Protein AF-A0A0R0L0K5-F1 (afdb_monomer_lite)

Foldseek 3Di:
DWDDDPPFIWDWADDVPDPDIDIGTPVRVVVVCVVVVVVVPPDPPDDDDPDDPPPPLDDPPDDPVVNVVVVVVVVVVVVVVVVVPPD

pLDDT: mean 70.67, std 16.66, range [37.72, 90.75]

Organism: Glycine max (NCBI:txid3847)

Radius of gyration: 17.45 Å; chains: 1; bounding box: 31×22×54 Å

Structure (mmCIF, N/CA/C/O backbone):
data_AF-A0A0R0L0K5-F1
#
_entry.id   AF-A0A0R0L0K5-F1
#
loop_
_atom_site.group_PDB
_atom_site.id
_atom_site.type_symbol
_atom_site.label_atom_id
_atom_site.label_alt_id
_atom_site.label_comp_id
_atom_site.label_asym_id
_atom_site.label_entity_id
_atom_site.label_seq_id
_atom_site.pdbx_PDB_ins_code
_atom_site.Cartn_x
_atom_site.Cartn_y
_atom_site.Cartn_z
_atom_site.occupancy
_atom_site.B_iso_or_equiv
_atom_site.auth_seq_id
_atom_site.auth_comp_id
_atom_site.auth_asym_id
_atom_site.auth_atom_id
_atom_site.pdbx_PDB_model_num
ATOM 1 N N . MET A 1 1 ? 3.733 -3.538 11.615 1.00 83.69 1 MET A N 1
ATOM 2 C CA . MET A 1 1 ? 3.448 -3.894 13.019 1.00 83.69 1 MET A CA 1
ATOM 3 C C . MET A 1 1 ? 1.968 -4.175 13.117 1.00 83.69 1 MET A C 1
ATOM 5 O O . MET A 1 1 ? 1.197 -3.294 12.774 1.00 83.69 1 MET A O 1
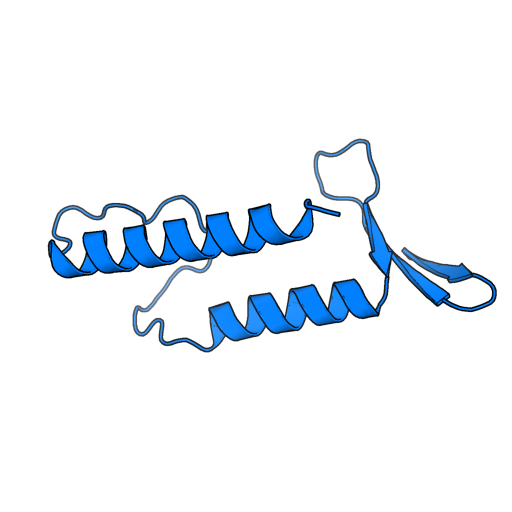ATOM 9 N N . VAL A 1 2 ? 1.578 -5.388 13.496 1.00 86.31 2 VAL A N 1
ATOM 10 C CA . VAL A 1 2 ? 0.165 -5.692 13.755 1.00 86.31 2 VAL A CA 1
ATOM 11 C C . VAL A 1 2 ? -0.131 -5.320 15.207 1.00 86.31 2 VAL A C 1
ATOM 13 O O . VAL A 1 2 ? 0.676 -5.626 16.082 1.00 86.31 2 VAL A O 1
ATOM 16 N N . VAL A 1 3 ? -1.227 -4.608 15.444 1.00 87.88 3 VAL A N 1
ATOM 17 C CA . VAL A 1 3 ? -1.696 -4.172 16.761 1.00 87.88 3 VAL A CA 1
ATOM 18 C C . VAL A 1 3 ? -3.105 -4.701 16.955 1.00 87.88 3 VAL A C 1
ATOM 20 O O . VAL A 1 3 ? -3.961 -4.494 16.100 1.00 87.88 3 VAL A O 1
ATOM 23 N N . SER A 1 4 ? -3.340 -5.361 18.079 1.00 86.94 4 SER A N 1
ATOM 24 C CA . SER A 1 4 ? -4.667 -5.816 18.480 1.00 86.94 4 SER A CA 1
ATOM 25 C C . SER A 1 4 ? -5.262 -4.817 19.466 1.00 86.94 4 SER A C 1
ATOM 27 O O . SER A 1 4 ? -4.586 -4.388 20.397 1.00 86.94 4 SER A O 1
ATOM 29 N N . ASP A 1 5 ? -6.515 -4.453 19.251 1.00 84.38 5 ASP A N 1
ATOM 30 C CA . ASP A 1 5 ? -7.378 -3.735 20.191 1.00 84.38 5 ASP A CA 1
ATOM 31 C C . ASP A 1 5 ? -8.562 -4.650 20.530 1.00 84.38 5 ASP A C 1
ATOM 33 O O . ASP A 1 5 ? -8.788 -5.600 19.780 1.00 84.38 5 ASP A O 1
ATOM 37 N N . GLU A 1 6 ? -9.304 -4.406 21.615 1.00 76.88 6 GLU A N 1
ATOM 38 C CA . GLU A 1 6 ? -10.238 -5.374 22.246 1.00 76.88 6 GLU A CA 1
ATOM 39 C C . GLU A 1 6 ? -11.260 -6.069 21.314 1.00 76.88 6 GLU A C 1
ATOM 41 O O . GLU A 1 6 ? -11.861 -7.071 21.685 1.00 76.88 6 GLU A O 1
ATOM 46 N N . SER A 1 7 ? -11.435 -5.602 20.077 1.00 80.75 7 SER A N 1
ATOM 47 C CA . SER A 1 7 ? -12.267 -6.255 19.065 1.00 80.75 7 SER A CA 1
ATOM 48 C C . SER A 1 7 ? -11.648 -6.308 17.655 1.00 80.75 7 SER A C 1
ATOM 50 O O . SER A 1 7 ? -12.261 -6.871 16.749 1.00 80.75 7 SER A O 1
ATOM 52 N N . ARG A 1 8 ? -10.459 -5.730 17.408 1.00 83.00 8 ARG A N 1
ATOM 53 C CA . ARG A 1 8 ? -9.955 -5.510 16.034 1.00 83.00 8 ARG A CA 1
ATOM 54 C C . ARG A 1 8 ? -8.445 -5.670 15.888 1.00 83.00 8 ARG A C 1
ATOM 56 O O . ARG A 1 8 ? -7.672 -5.236 16.738 1.00 83.00 8 ARG A O 1
ATOM 63 N N . LEU A 1 9 ? -8.032 -6.247 14.758 1.00 87.56 9 LEU A N 1
ATOM 64 C CA . LEU A 1 9 ? -6.634 -6.349 14.340 1.00 87.56 9 LEU A CA 1
ATOM 65 C C . LEU A 1 9 ? -6.306 -5.229 13.348 1.00 87.56 9 LEU A C 1
ATOM 67 O O . LEU A 1 9 ? -6.936 -5.116 12.298 1.00 87.56 9 LEU A O 1
ATOM 71 N N . ARG A 1 10 ? -5.284 -4.437 13.668 1.00 90.75 10 ARG A N 1
ATOM 72 C CA . ARG A 1 10 ? -4.803 -3.299 12.878 1.00 90.75 10 ARG A CA 1
ATOM 73 C C . ARG A 1 10 ? -3.385 -3.527 12.380 1.00 90.75 10 ARG A C 1
ATOM 75 O O . ARG A 1 10 ? -2.544 -4.064 13.091 1.00 90.75 10 ARG A O 1
ATOM 82 N N . VAL A 1 11 ? -3.079 -3.079 11.171 1.00 89.88 11 VAL A N 1
ATOM 83 C CA . VAL A 1 11 ? -1.756 -3.125 10.549 1.00 89.88 11 VAL A CA 1
ATOM 84 C C . VAL A 1 11 ? -1.195 -1.713 10.468 1.00 89.88 11 VAL A C 1
ATOM 86 O O . VAL A 1 11 ? -1.687 -0.862 9.736 1.00 89.88 11 VAL A O 1
ATOM 89 N N . ILE A 1 12 ? -0.112 -1.476 11.199 1.00 90.00 12 ILE A N 1
ATOM 90 C CA . ILE A 1 12 ? 0.656 -0.238 11.152 1.00 90.00 12 ILE A CA 1
ATOM 91 C C . ILE A 1 12 ? 1.842 -0.416 10.202 1.00 90.00 12 ILE A C 1
ATOM 93 O O . ILE A 1 12 ? 2.748 -1.220 10.461 1.00 90.00 12 ILE A O 1
ATOM 97 N N . THR A 1 13 ? 1.864 0.353 9.116 1.00 87.62 13 THR A N 1
ATOM 98 C CA . THR A 1 13 ? 2.959 0.398 8.137 1.00 87.62 13 THR A CA 1
ATOM 99 C C . THR A 1 13 ? 3.633 1.771 8.144 1.00 87.62 13 THR A C 1
ATOM 101 O O . THR A 1 13 ? 3.020 2.789 8.462 1.00 87.62 13 THR A O 1
ATOM 104 N N . ARG A 1 14 ? 4.933 1.819 7.843 1.00 87.44 14 ARG A N 1
ATOM 105 C CA . ARG A 1 14 ? 5.684 3.074 7.700 1.00 87.44 14 ARG A CA 1
ATOM 106 C C . ARG A 1 14 ? 6.153 3.190 6.250 1.00 87.44 14 ARG A C 1
ATOM 108 O O . ARG A 1 14 ? 7.097 2.486 5.888 1.00 87.44 14 ARG A O 1
ATOM 115 N N . PRO A 1 15 ? 5.509 4.016 5.408 1.00 83.94 15 PRO A N 1
ATOM 116 C CA . PRO A 1 15 ? 5.960 4.209 4.037 1.00 83.94 15 PRO A CA 1
ATOM 117 C C . PRO A 1 15 ? 7.337 4.887 4.019 1.00 83.94 15 PRO A C 1
ATOM 119 O O . PRO A 1 15 ? 7.606 5.820 4.783 1.00 83.94 15 PRO A O 1
ATOM 122 N N . LYS A 1 16 ? 8.226 4.417 3.138 1.00 82.06 16 LYS A N 1
ATOM 123 C CA . LYS A 1 16 ? 9.575 4.975 2.980 1.00 82.06 16 LYS A CA 1
ATOM 124 C C . LYS A 1 16 ? 9.454 6.401 2.424 1.00 82.06 16 LYS A C 1
ATOM 126 O O . LYS A 1 16 ? 8.966 6.586 1.318 1.00 82.06 16 LYS A O 1
ATOM 131 N N . GLY A 1 17 ? 9.860 7.397 3.216 1.00 81.00 17 GLY A N 1
ATOM 132 C CA . GLY A 1 17 ? 9.749 8.828 2.884 1.00 81.00 17 GLY A CA 1
ATOM 133 C C . GLY A 1 17 ? 8.705 9.607 3.697 1.00 81.00 17 GLY A C 1
ATOM 134 O O . G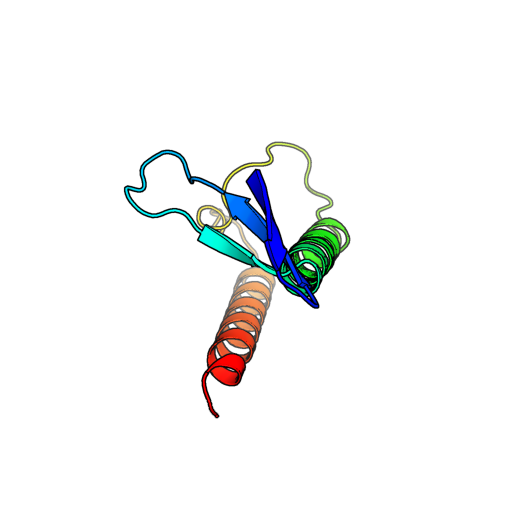LY A 1 17 ? 8.672 10.832 3.623 1.00 81.00 17 GLY A O 1
ATOM 135 N N . GLY A 1 18 ? 7.886 8.934 4.515 1.00 73.88 18 GLY A N 1
ATOM 136 C CA . GLY A 1 18 ? 6.899 9.577 5.386 1.00 73.88 18 GLY A CA 1
ATOM 137 C C . GLY A 1 18 ? 7.345 9.672 6.848 1.00 73.88 18 GLY A C 1
ATOM 138 O O . GLY A 1 18 ? 7.951 8.749 7.386 1.00 73.88 18 GLY A O 1
ATOM 139 N N . ARG A 1 19 ? 6.985 10.769 7.531 1.00 82.69 19 ARG A N 1
ATOM 140 C CA . ARG A 1 19 ? 7.082 10.877 9.006 1.00 82.69 19 ARG A CA 1
ATOM 141 C C . ARG A 1 19 ? 5.895 10.242 9.738 1.00 82.69 19 ARG A C 1
ATOM 143 O O . ARG A 1 19 ? 5.918 10.128 10.958 1.00 82.69 19 ARG A O 1
ATOM 150 N N . ARG A 1 20 ? 4.842 9.870 9.007 1.00 88.00 20 ARG A N 1
ATOM 151 C CA . ARG A 1 20 ? 3.597 9.324 9.554 1.00 88.00 20 ARG A CA 1
ATOM 152 C C . ARG A 1 20 ? 3.522 7.830 9.273 1.00 88.00 20 ARG A C 1
ATOM 154 O O . ARG A 1 20 ? 3.821 7.392 8.165 1.00 88.00 20 ARG A O 1
ATOM 161 N N . SER A 1 21 ? 3.131 7.061 10.281 1.00 88.38 21 SER A N 1
ATOM 162 C CA . SER A 1 21 ? 2.700 5.681 10.092 1.00 88.38 21 SER A CA 1
ATOM 163 C C . SER A 1 21 ? 1.262 5.652 9.590 1.00 88.38 21 SER A C 1
ATOM 165 O O . SER A 1 21 ? 0.446 6.475 9.999 1.00 88.38 21 SER A O 1
ATOM 167 N N . LEU A 1 22 ? 0.957 4.685 8.739 1.00 87.12 22 LEU A N 1
ATOM 168 C CA . LEU A 1 22 ? -0.385 4.386 8.269 1.00 87.12 22 LEU A CA 1
ATOM 169 C C . LEU A 1 22 ? -0.937 3.225 9.099 1.00 87.12 22 LEU A C 1
ATOM 171 O O . LEU A 1 22 ? -0.246 2.221 9.246 1.00 87.12 22 LEU A O 1
ATOM 175 N N . CYS A 1 23 ? -2.1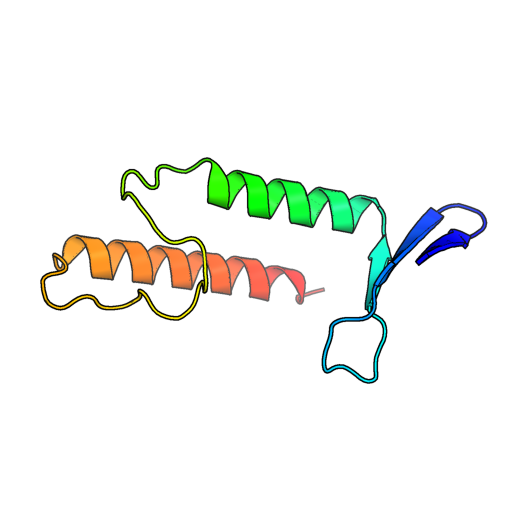35 3.374 9.658 1.00 88.94 23 CYS A N 1
ATOM 176 C CA . CYS A 1 23 ? -2.843 2.340 10.413 1.00 88.94 23 CYS A CA 1
ATOM 177 C C . CYS A 1 23 ? -4.029 1.867 9.567 1.00 88.94 23 CYS A C 1
ATOM 179 O O . CYS A 1 23 ? -4.793 2.715 9.118 1.00 88.94 23 CYS A O 1
ATOM 181 N N . MET A 1 24 ? -4.137 0.565 9.315 1.00 87.69 24 MET A N 1
ATOM 182 C CA . MET A 1 24 ? -5.164 -0.042 8.460 1.00 87.69 24 MET A CA 1
ATOM 183 C C . MET A 1 24 ? -5.852 -1.187 9.199 1.00 87.69 24 MET A C 1
ATOM 185 O O . MET A 1 24 ? -5.159 -2.001 9.806 1.00 87.69 24 MET A O 1
ATOM 189 N N . ASP A 1 25 ? -7.174 -1.295 9.133 1.00 90.25 25 ASP A N 1
ATOM 190 C CA . ASP A 1 25 ? -7.885 -2.479 9.641 1.00 90.25 25 ASP A CA 1
ATOM 191 C C . ASP A 1 25 ? -7.670 -3.686 8.699 1.00 90.25 25 ASP A C 1
ATOM 193 O O . ASP A 1 25 ? -7.334 -3.533 7.519 1.00 90.25 25 ASP A O 1
ATOM 197 N N . LEU A 1 26 ? -7.846 -4.917 9.191 1.00 87.12 26 LEU A N 1
ATOM 198 C CA . LEU A 1 26 ? -7.667 -6.120 8.364 1.00 87.12 26 LEU A CA 1
ATOM 199 C C . LEU A 1 26 ? -8.637 -6.149 7.168 1.00 87.12 26 LEU A C 1
ATOM 201 O O . LEU A 1 26 ? -8.260 -6.578 6.072 1.00 87.12 26 LEU A O 1
ATOM 205 N N . GLU A 1 27 ? -9.857 -5.646 7.358 1.00 87.56 27 GLU A N 1
ATOM 206 C CA . GLU A 1 27 ? -10.851 -5.471 6.298 1.00 87.56 27 GLU A CA 1
ATOM 207 C C . GLU A 1 27 ? -10.338 -4.538 5.195 1.00 87.56 27 GLU A C 1
ATOM 209 O O . GLU A 1 27 ? -10.529 -4.819 4.012 1.00 87.56 27 GLU A O 1
ATOM 214 N N . GLU A 1 28 ? -9.627 -3.468 5.557 1.00 86.62 28 GLU A N 1
ATOM 215 C CA . GLU A 1 28 ? -9.045 -2.527 4.598 1.00 86.62 28 GLU A CA 1
ATOM 216 C C . GLU A 1 28 ? -7.856 -3.137 3.858 1.00 86.62 28 GLU A C 1
ATOM 218 O O . GLU A 1 28 ? -7.730 -2.966 2.647 1.00 86.62 28 GLU A O 1
ATOM 223 N N . VAL A 1 29 ? -7.000 -3.893 4.553 1.00 86.06 29 VAL A N 1
ATOM 224 C CA . VAL A 1 29 ? -5.885 -4.615 3.917 1.00 86.06 29 VAL A CA 1
ATOM 225 C C . VAL A 1 29 ? -6.418 -5.614 2.890 1.00 86.06 29 VAL A C 1
ATOM 227 O O . VAL A 1 29 ? -5.890 -5.704 1.777 1.00 86.06 29 VAL A O 1
ATOM 230 N N . LYS A 1 30 ? -7.501 -6.322 3.229 1.00 85.38 30 LYS A N 1
ATOM 231 C CA . LYS A 1 30 ? -8.189 -7.226 2.307 1.00 85.38 30 LYS A CA 1
ATOM 232 C C . LYS A 1 30 ? -8.811 -6.463 1.136 1.00 85.38 30 LYS A C 1
ATOM 234 O O . LYS A 1 30 ? -8.582 -6.846 -0.004 1.00 85.38 30 LYS A O 1
ATOM 239 N N . ALA A 1 31 ? -9.509 -5.357 1.390 1.00 82.50 31 ALA A N 1
ATOM 240 C CA . ALA A 1 31 ? -10.115 -4.535 0.343 1.00 82.50 31 ALA A CA 1
ATOM 241 C C . ALA A 1 31 ? -9.072 -3.932 -0.617 1.00 82.50 31 ALA A C 1
ATOM 243 O O . ALA A 1 31 ? -9.278 -3.917 -1.832 1.00 82.50 31 ALA A O 1
ATOM 244 N N . CYS A 1 32 ? -7.923 -3.481 -0.109 1.00 79.38 32 CYS A N 1
ATOM 245 C CA . CYS A 1 32 ? -6.789 -3.069 -0.934 1.00 79.38 32 CYS A CA 1
ATOM 246 C C . CYS A 1 32 ? -6.311 -4.232 -1.801 1.00 79.38 32 CYS A C 1
ATOM 248 O O . CYS A 1 32 ? -6.201 -4.084 -3.010 1.00 79.38 32 CYS A O 1
ATOM 250 N N . ARG A 1 33 ? -6.088 -5.417 -1.226 1.00 80.19 33 ARG A N 1
ATOM 251 C CA . ARG A 1 33 ? -5.668 -6.572 -2.024 1.00 80.19 33 ARG A CA 1
ATOM 252 C C . ARG A 1 33 ? -6.700 -6.942 -3.084 1.00 80.19 33 ARG A C 1
ATOM 254 O O . ARG A 1 33 ? -6.308 -7.214 -4.207 1.00 80.19 33 ARG A O 1
ATOM 261 N N . ASP A 1 34 ? -7.984 -6.941 -2.756 1.00 79.06 34 ASP A N 1
ATOM 262 C CA . ASP A 1 34 ? -9.039 -7.349 -3.682 1.00 79.06 34 ASP A CA 1
ATOM 263 C C . ASP A 1 34 ? -9.198 -6.323 -4.821 1.00 79.06 34 ASP A C 1
ATOM 265 O O . ASP A 1 34 ? -9.344 -6.703 -5.983 1.00 79.06 34 ASP A O 1
ATOM 269 N N . THR A 1 35 ? -9.052 -5.025 -4.528 1.00 69.56 35 THR A N 1
ATOM 270 C CA . THR A 1 35 ? -9.001 -3.983 -5.566 1.00 69.56 35 THR A CA 1
ATOM 271 C C . THR A 1 35 ? -7.745 -4.101 -6.425 1.00 69.56 35 THR A C 1
ATOM 273 O O . THR A 1 35 ? -7.873 -4.178 -7.644 1.00 69.56 35 THR A O 1
ATOM 276 N N . LEU A 1 36 ? -6.549 -4.209 -5.829 1.00 67.12 36 LEU A N 1
ATOM 277 C CA . LEU A 1 36 ? -5.294 -4.427 -6.562 1.00 67.12 36 LEU A CA 1
ATOM 278 C C . LEU A 1 36 ? -5.311 -5.726 -7.380 1.00 67.12 36 LEU A C 1
ATOM 280 O O . LEU A 1 36 ? -4.806 -5.748 -8.495 1.00 67.12 36 LEU A O 1
ATOM 284 N N . SER A 1 37 ? -5.913 -6.797 -6.866 1.00 57.53 37 SER A N 1
ATOM 285 C CA . SER A 1 37 ? -6.039 -8.068 -7.578 1.00 57.53 37 SER A CA 1
ATOM 286 C C . SER A 1 37 ? -6.984 -7.939 -8.766 1.00 57.53 37 SER A C 1
ATOM 288 O O . SER A 1 37 ? -6.696 -8.507 -9.809 1.00 57.53 37 SER A O 1
ATOM 290 N N . SER A 1 38 ? -8.066 -7.164 -8.655 1.00 55.12 38 SER A N 1
ATOM 291 C CA . SER A 1 38 ? -8.946 -6.859 -9.792 1.00 55.12 38 SER A CA 1
ATOM 292 C C . SER A 1 38 ? -8.220 -6.044 -10.879 1.00 55.12 38 SER A C 1
ATOM 294 O O . SER A 1 38 ? -8.401 -6.292 -12.074 1.00 55.12 38 SER A O 1
ATOM 296 N N . PHE A 1 39 ? -7.309 -5.145 -10.479 1.00 52.44 39 PHE A N 1
ATOM 297 C CA . PHE A 1 39 ? -6.411 -4.441 -11.406 1.00 52.44 39 PHE A CA 1
ATOM 298 C C . PHE A 1 39 ? -5.359 -5.364 -12.039 1.00 52.44 39 PHE A C 1
ATOM 300 O O . PHE A 1 39 ? -5.001 -5.163 -13.194 1.00 52.44 39 PHE A O 1
ATOM 307 N N . SER A 1 40 ? -4.894 -6.390 -11.324 1.00 51.19 40 SER A N 1
ATOM 308 C CA . SER A 1 40 ? -3.954 -7.383 -11.863 1.00 51.19 40 SER A CA 1
ATOM 309 C C . SER A 1 40 ? -4.617 -8.445 -12.752 1.00 51.19 40 SER A C 1
ATOM 311 O O . SER A 1 40 ? -3.932 -9.042 -13.575 1.00 51.19 40 SER A O 1
ATOM 313 N N . ASN A 1 41 ? -5.923 -8.704 -12.603 1.00 53.41 41 ASN A N 1
ATOM 314 C CA . ASN A 1 41 ? -6.622 -9.802 -13.289 1.00 53.41 41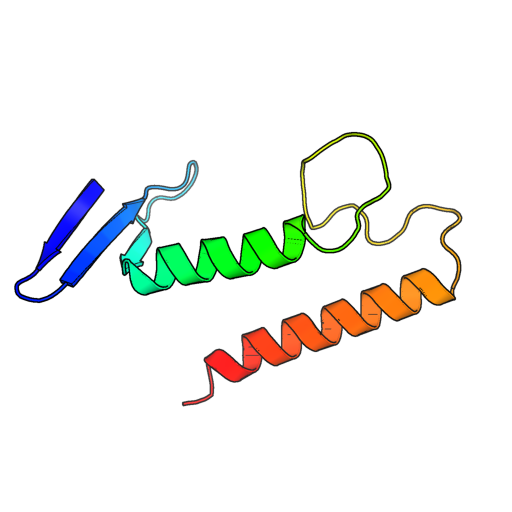 ASN A CA 1
ATOM 315 C C . ASN A 1 41 ? -7.458 -9.367 -14.508 1.00 53.41 41 ASN A C 1
ATOM 317 O O . ASN A 1 41 ? -8.073 -10.220 -15.149 1.00 53.41 41 ASN A O 1
ATOM 321 N N . SER A 1 42 ? -7.488 -8.070 -14.836 1.00 44.59 42 SER A N 1
ATOM 322 C CA . SER A 1 42 ? -8.087 -7.544 -16.069 1.00 44.59 42 SER A CA 1
ATOM 323 C C . SER A 1 42 ? -7.000 -7.267 -17.115 1.00 44.59 42 SER A C 1
ATOM 325 O O . SER A 1 42 ? -6.503 -6.159 -17.261 1.00 44.59 42 SER A O 1
ATOM 327 N N . THR A 1 43 ? -6.615 -8.336 -17.816 1.00 40.34 43 THR A N 1
ATOM 328 C CA . THR A 1 43 ? -6.119 -8.339 -19.206 1.00 40.34 43 THR A CA 1
ATOM 329 C C . THR A 1 43 ? -5.139 -7.217 -19.581 1.00 40.34 43 THR A C 1
ATOM 331 O O . THR A 1 43 ? -5.427 -6.367 -20.420 1.00 40.34 43 THR A O 1
ATOM 334 N N . LEU A 1 44 ? -3.941 -7.250 -18.996 1.00 48.91 44 LEU A N 1
ATOM 335 C CA . LEU A 1 44 ? -2.745 -6.653 -19.596 1.00 48.91 44 LEU A CA 1
ATOM 336 C C . LEU A 1 44 ? -1.980 -7.755 -20.342 1.00 48.91 44 LEU A C 1
ATOM 338 O O . LEU A 1 44 ? -0.976 -8.272 -19.859 1.00 48.91 44 LEU A O 1
ATOM 342 N N . ASP A 1 45 ? -2.448 -8.097 -21.544 1.00 37.72 45 ASP A N 1
ATOM 343 C CA . ASP A 1 45 ? -1.598 -8.690 -22.582 1.00 37.72 45 ASP A CA 1
ATOM 344 C C . ASP A 1 45 ? -0.701 -7.580 -23.148 1.00 37.72 45 ASP A C 1
ATOM 346 O O . ASP A 1 45 ? -0.866 -7.100 -24.265 1.00 37.72 45 ASP A O 1
ATOM 350 N N . THR A 1 46 ? 0.235 -7.079 -22.347 1.00 44.84 46 THR A N 1
ATOM 351 C CA . THR A 1 46 ? 1.403 -6.368 -22.871 1.00 44.84 46 THR A CA 1
ATOM 352 C C . THR A 1 46 ? 2.573 -6.668 -21.957 1.00 44.84 46 THR A C 1
ATOM 354 O O . THR A 1 46 ? 2.663 -6.226 -20.814 1.00 44.84 46 THR A O 1
ATOM 357 N N . SER A 1 47 ? 3.449 -7.506 -22.489 1.00 40.97 47 SER A N 1
ATOM 358 C CA . SER A 1 47 ? 4.716 -7.919 -21.923 1.00 40.97 47 SER A CA 1
ATOM 359 C C . SER A 1 47 ? 5.539 -6.750 -21.370 1.00 40.97 47 SER A C 1
ATOM 361 O O . SER A 1 47 ? 5.757 -5.757 -22.061 1.00 40.97 47 SER A O 1
ATOM 363 N N . SER A 1 48 ? 6.124 -6.996 -20.195 1.00 44.31 48 SER A N 1
ATOM 364 C CA . SER A 1 48 ? 7.255 -6.301 -19.562 1.00 44.31 48 SER A CA 1
ATOM 365 C C . SER A 1 48 ? 6.957 -5.025 -18.758 1.00 44.31 48 SER A C 1
ATOM 367 O O . SER A 1 48 ? 6.386 -4.059 -19.243 1.00 44.31 48 SER A O 1
ATOM 369 N N . GLY A 1 49 ? 7.444 -5.012 -17.512 1.00 41.88 49 GLY A N 1
ATOM 370 C CA . GLY A 1 49 ? 7.733 -3.768 -16.797 1.00 41.88 49 GLY A CA 1
ATOM 371 C C . GLY A 1 49 ? 6.636 -3.245 -15.875 1.00 41.88 49 GLY A C 1
ATOM 372 O O . GLY A 1 49 ? 6.208 -2.104 -15.998 1.00 41.88 49 GLY A O 1
ATOM 373 N N . VAL A 1 50 ? 6.244 -4.055 -14.88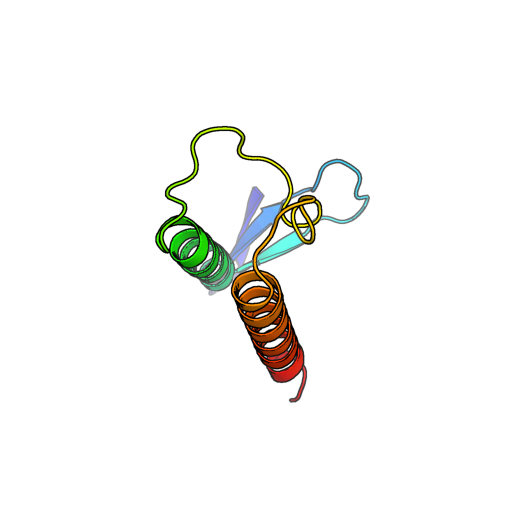8 1.00 42.81 50 VAL A N 1
ATOM 374 C CA . VAL A 1 50 ? 5.687 -3.592 -13.605 1.00 42.81 50 VAL A CA 1
ATOM 375 C C . VAL A 1 50 ? 6.516 -2.409 -13.091 1.00 42.81 50 VAL A C 1
ATOM 377 O O . VAL A 1 50 ? 7.610 -2.632 -12.602 1.00 42.81 50 VAL A O 1
ATOM 380 N N . THR A 1 51 ? 6.028 -1.172 -13.236 1.00 43.72 51 THR A N 1
ATOM 381 C CA . THR A 1 51 ? 6.218 -0.042 -12.303 1.00 43.72 51 THR A CA 1
ATOM 382 C C . THR A 1 51 ? 5.521 1.220 -12.834 1.00 43.72 51 THR A C 1
ATOM 384 O O . THR A 1 51 ? 5.885 1.731 -13.886 1.00 43.72 51 THR A O 1
ATOM 387 N N . SER A 1 52 ? 4.616 1.782 -12.024 1.00 46.72 52 SER A N 1
ATOM 388 C CA . SER A 1 52 ? 4.116 3.177 -12.049 1.00 46.72 52 SER A CA 1
ATOM 389 C C . SER A 1 52 ? 2.781 3.453 -12.785 1.00 46.72 52 SER A C 1
ATOM 391 O O . SER A 1 52 ? 2.779 3.730 -13.984 1.00 46.72 52 SER A O 1
ATOM 393 N N . PRO A 1 53 ? 1.640 3.529 -12.057 1.00 47.41 53 PRO A N 1
ATOM 394 C CA . PRO A 1 53 ? 0.289 3.755 -12.601 1.00 47.41 53 PRO A CA 1
ATOM 395 C C . PRO A 1 53 ? 0.007 5.212 -13.042 1.00 47.41 53 PRO A C 1
ATOM 397 O O . PRO A 1 53 ? -1.136 5.655 -13.039 1.00 47.41 53 PRO A O 1
ATOM 400 N N . ILE A 1 54 ? 1.036 5.982 -13.408 1.00 51.69 54 ILE A N 1
ATOM 401 C CA . ILE A 1 54 ? 0.919 7.411 -13.765 1.00 51.69 54 ILE A CA 1
ATOM 402 C C . ILE A 1 54 ? 1.556 7.720 -15.136 1.00 51.69 54 ILE A C 1
ATOM 404 O O . ILE A 1 54 ? 1.202 8.710 -15.766 1.00 51.69 54 ILE A O 1
ATOM 408 N N . CYS A 1 55 ? 2.451 6.869 -15.652 1.00 53.25 55 CYS A N 1
ATOM 409 C CA . CYS A 1 55 ? 3.279 7.214 -16.817 1.00 53.25 55 CYS A CA 1
ATOM 410 C C . CYS A 1 55 ? 2.641 6.871 -18.178 1.00 53.25 55 CYS A C 1
ATOM 412 O O . CYS A 1 55 ? 3.007 7.443 -19.197 1.00 53.25 55 CYS A O 1
ATOM 414 N N . CYS A 1 56 ? 1.673 5.956 -18.231 1.00 46.19 56 CYS A N 1
ATOM 415 C CA . CYS A 1 56 ? 1.322 5.337 -19.510 1.00 46.19 56 CYS A CA 1
ATOM 416 C C . CYS A 1 56 ? 0.228 6.066 -20.299 1.00 46.19 56 CYS A C 1
ATOM 418 O O . CYS A 1 56 ? -0.158 5.528 -21.326 1.00 46.19 56 CYS A O 1
ATOM 420 N N . ILE A 1 57 ? -0.352 7.183 -19.827 1.00 52.44 57 ILE A N 1
ATOM 421 C CA . ILE A 1 57 ? -1.607 7.786 -20.362 1.00 52.44 57 ILE A CA 1
ATOM 422 C C . ILE A 1 57 ? -1.575 8.156 -21.853 1.00 52.44 57 ILE A C 1
ATOM 424 O O . ILE A 1 57 ? -2.641 8.294 -22.449 1.00 52.44 57 ILE A O 1
ATOM 428 N N . SER A 1 58 ? -0.384 8.246 -22.447 1.00 47.16 58 SER A N 1
ATOM 429 C CA . SER A 1 58 ? -0.193 8.578 -23.857 1.00 47.16 58 SER A CA 1
ATOM 430 C C . SER A 1 58 ? 1.099 7.933 -24.374 1.00 47.16 58 SER A C 1
ATOM 432 O O . SER A 1 58 ? 2.188 8.437 -24.095 1.00 47.16 58 SER A O 1
ATOM 434 N N . SER A 1 59 ? 1.017 6.842 -25.135 1.00 48.41 59 SER A N 1
ATOM 435 C CA . SER A 1 59 ? 2.125 6.404 -25.992 1.00 48.41 59 SER A CA 1
ATOM 436 C C . SER A 1 59 ? 1.883 6.943 -27.413 1.00 48.41 59 SER A C 1
ATOM 438 O O . SER A 1 59 ? 0.751 6.885 -27.894 1.00 48.41 59 SER A O 1
ATOM 440 N N . PRO A 1 60 ? 2.884 7.533 -28.101 1.00 50.16 60 PRO A N 1
ATOM 441 C CA . PRO A 1 60 ? 2.689 8.083 -29.445 1.00 50.16 60 PRO A CA 1
ATOM 442 C C . PRO A 1 60 ? 2.337 6.947 -30.419 1.00 50.16 60 PRO A C 1
ATOM 444 O O . PRO A 1 60 ? 3.199 6.146 -30.767 1.00 50.16 60 PRO A O 1
ATOM 447 N N . GLY A 1 61 ? 1.061 6.860 -30.808 1.00 60.59 61 GLY A N 1
ATOM 448 C CA . GLY A 1 61 ? 0.503 5.760 -31.606 1.00 60.59 61 GLY A CA 1
ATOM 449 C C . GLY A 1 61 ? -0.774 5.127 -31.037 1.00 60.59 61 GLY A C 1
ATOM 450 O O . GLY A 1 61 ? -1.365 4.304 -31.724 1.00 60.59 61 GLY A O 1
ATOM 451 N N . ASP A 1 62 ? -1.211 5.505 -29.827 1.00 59.88 62 ASP A N 1
ATOM 452 C CA . ASP A 1 62 ? -2.475 5.033 -29.235 1.00 59.88 62 ASP A CA 1
ATOM 453 C C . ASP A 1 62 ? -3.690 5.382 -30.118 1.00 59.88 62 ASP A C 1
ATOM 455 O O . ASP A 1 62 ? -3.887 6.542 -30.508 1.00 59.88 62 ASP A O 1
ATOM 459 N N . ASP A 1 63 ? -4.542 4.389 -30.385 1.00 66.94 63 ASP A N 1
ATOM 460 C CA . ASP A 1 63 ? -5.801 4.597 -31.089 1.00 66.94 63 ASP A CA 1
ATOM 461 C C . ASP A 1 63 ? -6.699 5.558 -30.284 1.00 66.94 63 ASP A C 1
ATOM 463 O O . ASP A 1 63 ? -6.806 5.465 -29.055 1.00 66.94 63 ASP A O 1
ATOM 467 N N . PRO A 1 64 ? -7.464 6.454 -30.936 1.00 72.94 64 PRO A N 1
ATOM 468 C CA . PRO A 1 64 ? -8.378 7.366 -30.238 1.00 72.94 64 PRO A CA 1
ATOM 469 C C . PRO A 1 64 ? -9.425 6.628 -29.382 1.00 72.94 64 PRO A C 1
ATOM 471 O O . PRO A 1 64 ? -9.999 7.194 -28.446 1.00 72.94 64 PRO A O 1
ATOM 474 N N . LYS A 1 65 ? -9.682 5.351 -29.690 1.00 75.31 65 LYS A N 1
ATOM 475 C CA . LYS A 1 65 ? -10.551 4.474 -28.901 1.00 75.31 65 LYS A CA 1
ATOM 476 C C . LYS A 1 65 ? -9.934 4.127 -27.547 1.00 75.31 65 LYS A C 1
ATOM 478 O O . LYS A 1 65 ? -10.661 4.166 -26.553 1.00 75.31 65 LYS A O 1
ATOM 483 N N . ASP A 1 66 ? -8.631 3.873 -27.500 1.00 73.12 66 ASP A N 1
ATOM 484 C CA . ASP A 1 66 ? -7.919 3.507 -26.277 1.00 73.12 66 ASP A CA 1
ATOM 485 C C . ASP A 1 66 ? -7.805 4.702 -25.340 1.00 73.12 66 ASP A C 1
ATOM 487 O O . ASP A 1 66 ? -8.172 4.606 -24.168 1.00 73.12 66 ASP A O 1
ATOM 491 N N . VAL A 1 67 ? -7.464 5.883 -25.864 1.00 74.19 67 VAL A N 1
ATOM 492 C CA . VAL A 1 67 ? -7.474 7.132 -25.079 1.00 74.19 67 VAL A CA 1
ATOM 493 C C . VAL A 1 67 ? -8.854 7.375 -24.456 1.00 74.19 67 VAL A C 1
ATOM 495 O O . VAL A 1 67 ? -8.966 7.679 -23.266 1.00 74.19 67 VAL A O 1
ATOM 498 N N . LYS A 1 68 ? -9.933 7.178 -25.226 1.00 77.31 68 LYS A N 1
ATOM 499 C CA . LYS A 1 68 ? -11.309 7.333 -24.732 1.00 77.31 68 LYS A CA 1
ATOM 500 C C . LYS A 1 68 ? -11.672 6.287 -23.676 1.00 77.31 68 LYS A C 1
ATOM 502 O O . LYS A 1 68 ? -12.350 6.628 -22.706 1.00 77.31 68 LYS A O 1
ATOM 507 N N . ALA A 1 69 ? -11.260 5.033 -23.850 1.00 81.50 69 ALA A N 1
ATOM 508 C CA . ALA A 1 69 ? -11.497 3.972 -22.874 1.00 81.50 69 ALA A CA 1
ATOM 509 C C . ALA A 1 69 ? -10.786 4.274 -21.549 1.00 81.50 69 ALA A C 1
ATOM 511 O O . ALA A 1 69 ? -11.383 4.173 -20.477 1.00 81.50 69 ALA A O 1
ATOM 512 N N . ARG A 1 70 ? -9.544 4.750 -21.629 1.00 72.12 70 ARG A N 1
ATOM 513 C CA . ARG A 1 70 ? -8.733 5.116 -20.468 1.00 72.12 70 ARG A CA 1
ATOM 514 C C . ARG A 1 70 ? -9.279 6.340 -19.748 1.00 72.12 70 ARG A C 1
ATOM 516 O O . ARG A 1 70 ? -9.382 6.320 -18.526 1.00 72.12 70 ARG A O 1
ATOM 523 N N . LEU A 1 71 ? -9.707 7.364 -20.486 1.00 85.81 71 LEU A N 1
ATOM 524 C CA . LEU A 1 71 ? -10.355 8.542 -19.909 1.00 85.81 71 LEU A CA 1
ATOM 525 C C . LEU A 1 71 ? -11.670 8.176 -19.203 1.00 85.81 71 LEU A C 1
ATOM 527 O O . LEU A 1 71 ? -11.937 8.673 -18.109 1.00 85.81 71 LEU A O 1
ATOM 531 N N . LYS A 1 72 ? -12.468 7.266 -19.784 1.00 84.88 72 LYS A N 1
ATOM 532 C CA . LYS A 1 72 ? -13.672 6.726 -19.131 1.00 84.88 72 LYS A CA 1
ATOM 533 C C . LYS A 1 72 ? -13.336 5.995 -17.835 1.00 84.88 72 LYS A C 1
ATOM 535 O O . LYS A 1 72 ? -13.972 6.266 -16.820 1.00 84.88 72 LYS A O 1
ATOM 540 N N . LEU A 1 73 ? -12.334 5.116 -17.859 1.00 79.19 73 LEU A N 1
ATOM 541 C CA . LEU A 1 73 ? -11.891 4.382 -16.674 1.00 79.19 73 LEU A CA 1
ATOM 542 C C . LEU A 1 73 ? -11.405 5.339 -15.578 1.00 79.19 73 LEU A C 1
ATOM 544 O O . LEU A 1 73 ? -11.724 5.146 -14.408 1.00 79.19 73 LEU A O 1
ATOM 548 N N . TRP A 1 74 ? -10.698 6.407 -15.958 1.00 82.00 74 TRP A N 1
ATOM 549 C CA . TRP A 1 74 ? -10.231 7.433 -15.028 1.00 82.00 74 TRP A CA 1
ATOM 550 C C . TRP A 1 74 ? -11.398 8.187 -14.388 1.00 82.00 74 TRP A C 1
ATOM 552 O O . TRP A 1 74 ? -11.462 8.294 -13.168 1.00 82.00 74 TRP A O 1
ATOM 562 N N . ALA A 1 75 ? -12.373 8.629 -15.188 1.00 87.75 75 ALA A N 1
ATOM 563 C CA . ALA A 1 75 ? -13.578 9.280 -14.681 1.00 87.75 75 ALA A CA 1
ATOM 564 C C . ALA A 1 75 ? -14.378 8.365 -13.736 1.00 87.75 75 ALA A C 1
ATOM 566 O O . ALA A 1 75 ? -14.839 8.817 -12.690 1.00 87.75 75 ALA A O 1
ATOM 567 N N . GLN A 1 76 ? -14.502 7.074 -14.063 1.00 82.69 76 GLN A N 1
ATOM 568 C CA . GLN A 1 76 ? -15.168 6.093 -13.201 1.00 82.69 76 GLN A CA 1
ATOM 569 C C . GLN A 1 76 ? -14.410 5.865 -11.890 1.00 82.69 76 GLN A C 1
ATOM 571 O O . GLN A 1 76 ? -15.025 5.868 -10.825 1.00 82.69 76 GLN A O 1
ATOM 576 N N . ALA A 1 77 ? -13.086 5.709 -11.947 1.00 81.25 77 ALA A N 1
ATOM 577 C CA . ALA A 1 77 ? -12.250 5.537 -10.762 1.00 81.25 77 ALA A CA 1
ATOM 578 C C . ALA A 1 77 ? -12.292 6.775 -9.849 1.00 81.25 77 ALA A C 1
ATOM 580 O O . ALA A 1 77 ? -12.407 6.633 -8.633 1.00 81.25 77 ALA A O 1
ATOM 581 N N . VAL A 1 78 ? -12.263 7.980 -10.432 1.00 83.00 78 VAL A N 1
ATOM 582 C CA . VAL A 1 78 ? -12.387 9.257 -9.708 1.00 83.00 78 VAL A CA 1
ATOM 583 C C . VAL A 1 78 ? -13.779 9.427 -9.091 1.00 83.00 78 VAL A C 1
ATOM 585 O O . VAL A 1 78 ? -13.892 9.860 -7.949 1.00 83.00 78 VAL A O 1
ATOM 588 N N . ALA A 1 79 ? -14.852 9.049 -9.790 1.00 85.25 79 ALA A N 1
ATOM 589 C CA . ALA A 1 79 ? -16.201 9.083 -9.223 1.00 85.25 79 ALA A CA 1
ATOM 590 C C . ALA A 1 79 ? -16.365 8.078 -8.066 1.00 85.25 79 ALA A C 1
ATOM 592 O O . ALA A 1 79 ? -16.938 8.410 -7.028 1.00 85.25 79 ALA A O 1
ATOM 593 N N . ALA A 1 80 ? -15.820 6.865 -8.213 1.00 76.00 80 ALA A N 1
ATOM 594 C CA . ALA A 1 80 ? -15.857 5.838 -7.174 1.00 76.00 80 ALA A CA 1
ATOM 595 C C . ALA A 1 80 ? -15.037 6.227 -5.931 1.00 76.00 80 ALA A C 1
ATOM 597 O O . ALA A 1 80 ? -15.441 5.906 -4.812 1.00 76.00 80 ALA A O 1
ATOM 598 N N . SER A 1 81 ? -13.912 6.932 -6.105 1.00 75.88 81 SER A N 1
ATOM 599 C CA . SER A 1 81 ? -13.116 7.438 -4.982 1.00 75.88 81 SER A CA 1
ATOM 600 C C . SER A 1 81 ? -13.784 8.627 -4.290 1.00 75.88 81 SER A C 1
ATOM 602 O O . SER A 1 81 ? -13.785 8.677 -3.063 1.00 75.88 81 SER A O 1
ATOM 604 N N . ALA A 1 82 ? -14.423 9.533 -5.037 1.00 75.62 82 ALA A N 1
ATOM 605 C CA . ALA A 1 82 ? -15.167 10.660 -4.473 1.00 75.62 82 ALA A CA 1
ATOM 606 C C . ALA A 1 82 ? -16.424 10.215 -3.704 1.00 75.62 82 ALA A C 1
ATOM 608 O O . ALA A 1 82 ? -16.720 10.753 -2.639 1.00 75.62 82 ALA A O 1
ATOM 609 N N . SER A 1 83 ? -17.127 9.184 -4.186 1.00 66.88 83 SER A N 1
ATOM 610 C CA . SER A 1 83 ? -18.327 8.645 -3.526 1.00 66.88 83 SER A CA 1
ATOM 611 C C . SER A 1 83 ? -18.062 8.095 -2.118 1.00 66.88 83 SER A C 1
ATOM 613 O O . SER A 1 83 ? -19.007 7.913 -1.355 1.00 66.88 83 SER A O 1
ATOM 615 N N . ARG A 1 84 ? -16.805 7.812 -1.759 1.00 58.78 84 ARG A N 1
ATOM 616 C CA . ARG A 1 84 ? -16.428 7.235 -0.458 1.00 58.78 84 ARG A CA 1
ATOM 617 C C . ARG A 1 84 ? -16.233 8.282 0.647 1.00 58.78 84 ARG A C 1
ATOM 619 O O . ARG A 1 84 ? -16.021 7.892 1.787 1.00 58.78 84 ARG A O 1
ATOM 626 N N . TYR A 1 85 ? -16.335 9.576 0.330 1.00 57.25 85 TYR A N 1
ATOM 627 C CA . TYR A 1 85 ? -16.172 10.687 1.282 1.00 57.25 85 TYR A CA 1
ATOM 628 C C . TYR A 1 85 ? -17.445 11.546 1.440 1.00 57.25 85 TYR A C 1
ATOM 630 O O . TYR A 1 85 ? -17.371 12.676 1.914 1.00 57.25 85 TYR A O 1
ATOM 638 N N . GLY A 1 86 ? -18.604 11.033 1.008 1.00 55.56 86 GLY A N 1
ATOM 639 C CA . GLY A 1 86 ? -19.882 11.759 0.954 1.00 55.56 86 GLY A CA 1
ATOM 640 C C . GLY A 1 86 ? -20.863 11.511 2.109 1.00 55.56 86 GLY A C 1
ATOM 641 O O . GLY A 1 86 ? -22.044 11.802 1.938 1.00 55.56 86 GLY A O 1
ATOM 642 N N . THR A 1 87 ? -20.414 10.976 3.247 1.00 45.78 87 THR A N 1
ATOM 643 C CA . THR A 1 87 ? -21.222 10.784 4.471 1.00 45.78 87 THR A CA 1
ATOM 644 C C . THR A 1 87 ? -20.433 11.164 5.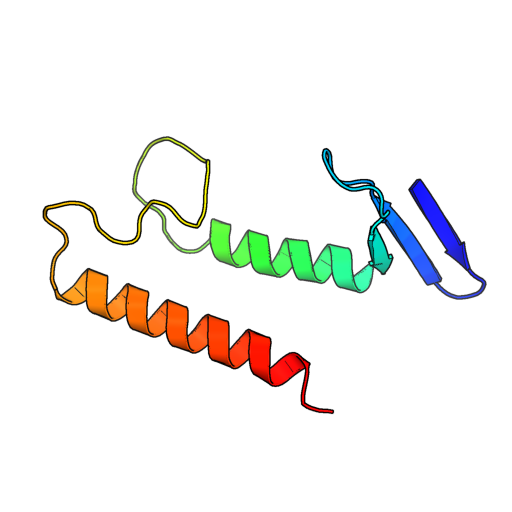704 1.00 45.78 87 THR A C 1
ATOM 646 O O . THR A 1 87 ? -19.266 10.713 5.773 1.00 45.78 87 THR A O 1
#

Sequence (87 aa):
MVVSDESRLRVITRPKGGRRSLCMDLEEVKACRDTLSSFSNSTLDTSSGVTSPICCISSPGDDPKDVKARLKLWAQAVAASASRYGT

Secondary structure (DSSP, 8-state):
-EEEETTEEEEEE--TT-SS-EEEEHHHHHHHHHHHHHHHHS-----S----TTS-S--TT--HHHHHHHHHHHHHHHHHHHGGG--